Protein AF-A0A926WD84-F1 (afdb_monomer_lite)

Secondary structure (DSSP, 8-state):
---TT-EEEEEE-SSEEEEEEE--SS-PPPEEEEGGGHHHHHHHHHHHHHHTT--EEE-TTTGGG---

Foldseek 3Di:
DDPPDWAWEWDADPFWIKIFIPDDPDDTDIDIDGNVCVVVVVVVRVVVCVVVVHYYHYCHVVVVPPDD

St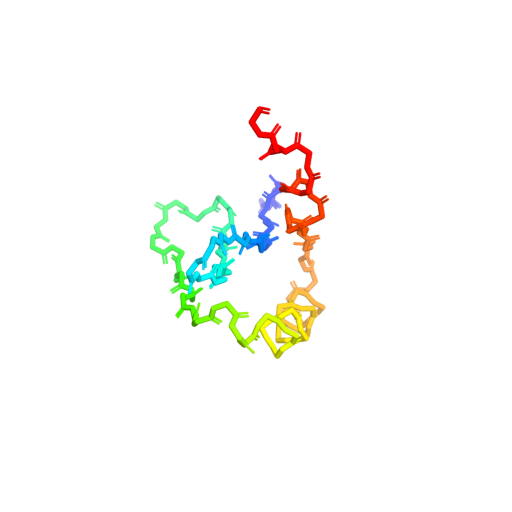ructure (mmCIF, N/CA/C/O backbone):
data_AF-A0A926WD84-F1
#
_entry.id   AF-A0A926WD84-F1
#
loop_
_atom_site.group_PDB
_atom_site.id
_atom_site.type_symbol
_atom_site.label_atom_id
_atom_site.label_alt_id
_atom_site.label_comp_id
_atom_site.label_asym_id
_atom_site.label_entity_id
_atom_site.label_seq_id
_atom_site.pdbx_PDB_ins_code
_atom_site.Cartn_x
_atom_site.Cartn_y
_atom_site.Cartn_z
_atom_site.occupancy
_atom_site.B_iso_or_equiv
_atom_site.auth_seq_id
_atom_site.auth_comp_id
_atom_site.auth_asym_id
_atom_site.auth_atom_id
_atom_site.pdbx_PDB_model_num
ATOM 1 N N . MET A 1 1 ? 15.571 7.948 -21.539 1.00 39.28 1 MET A N 1
ATOM 2 C CA . MET A 1 1 ? 15.395 8.836 -20.371 1.00 39.28 1 MET A CA 1
ATOM 3 C C . MET A 1 1 ? 14.867 7.981 -19.235 1.00 39.28 1 MET A C 1
ATOM 5 O O . MET A 1 1 ? 13.725 7.548 -19.287 1.00 39.28 1 MET A O 1
ATOM 9 N N . THR A 1 2 ? 15.732 7.593 -18.305 1.00 42.09 2 THR A N 1
ATOM 10 C CA . THR A 1 2 ? 15.376 6.739 -17.168 1.00 4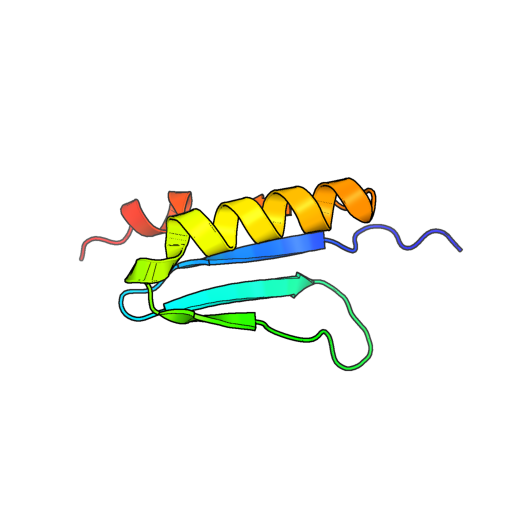2.09 2 THR A CA 1
ATOM 11 C C . THR A 1 2 ? 14.584 7.572 -16.162 1.00 42.09 2 THR A C 1
ATOM 13 O O . THR A 1 2 ? 15.084 8.580 -15.673 1.00 42.09 2 THR A O 1
ATOM 16 N N . ASN A 1 3 ? 13.333 7.176 -15.903 1.00 47.25 3 ASN A N 1
ATOM 17 C CA . ASN A 1 3 ? 12.459 7.753 -14.878 1.00 47.25 3 ASN A CA 1
ATOM 18 C C . ASN A 1 3 ? 13.088 7.524 -13.498 1.00 47.25 3 ASN A C 1
ATOM 20 O O . ASN A 1 3 ? 12.796 6.541 -12.819 1.00 47.25 3 ASN A O 1
ATOM 24 N N . GLN A 1 4 ? 14.005 8.403 -13.104 1.00 51.38 4 GLN A N 1
ATOM 25 C CA . GLN A 1 4 ? 14.633 8.351 -11.795 1.00 51.38 4 GLN A CA 1
ATOM 26 C C . GLN A 1 4 ? 13.602 8.802 -10.748 1.00 51.38 4 GLN A C 1
ATOM 28 O O . GLN A 1 4 ? 13.358 9.994 -10.551 1.00 51.38 4 GLN A O 1
ATOM 33 N N . ASN A 1 5 ? 13.013 7.797 -10.088 1.00 66.56 5 ASN A N 1
ATOM 34 C CA . ASN A 1 5 ? 12.273 7.839 -8.816 1.00 66.56 5 ASN A CA 1
ATOM 35 C C . ASN A 1 5 ? 10.736 7.787 -8.898 1.00 66.56 5 ASN A C 1
ATOM 37 O O . ASN A 1 5 ? 10.070 8.467 -8.122 1.00 66.56 5 ASN A O 1
ATOM 41 N N . ALA A 1 6 ? 10.156 6.974 -9.785 1.00 76.44 6 ALA A N 1
ATOM 42 C CA . ALA A 1 6 ? 8.756 6.569 -9.615 1.00 76.44 6 ALA A CA 1
ATOM 43 C C . ALA A 1 6 ? 8.670 5.443 -8.564 1.00 76.44 6 ALA A C 1
ATOM 45 O O . ALA A 1 6 ? 9.409 4.462 -8.656 1.00 76.44 6 ALA A O 1
ATOM 46 N N . SER A 1 7 ? 7.771 5.564 -7.585 1.00 84.88 7 SER A N 1
ATOM 47 C CA . SER A 1 7 ? 7.556 4.564 -6.527 1.00 84.88 7 SER A CA 1
ATOM 48 C C . SER A 1 7 ? 6.072 4.326 -6.283 1.00 84.88 7 SER A C 1
ATOM 50 O O . SER A 1 7 ? 5.233 5.164 -6.610 1.00 84.88 7 SER A O 1
ATOM 52 N N . TYR A 1 8 ? 5.741 3.180 -5.701 1.00 88.19 8 TYR A N 1
ATOM 53 C CA . TYR A 1 8 ? 4.452 2.981 -5.050 1.00 88.19 8 TYR A CA 1
ATOM 54 C C . TYR A 1 8 ? 4.577 3.335 -3.575 1.00 88.19 8 TYR A C 1
ATOM 56 O O . TYR A 1 8 ? 5.615 3.072 -2.973 1.00 88.19 8 TYR A O 1
ATOM 64 N N . SER A 1 9 ? 3.525 3.894 -2.994 1.00 89.25 9 SER A N 1
ATOM 65 C CA . SER A 1 9 ? 3.483 4.262 -1.582 1.00 89.25 9 SER A CA 1
ATOM 66 C C . SER A 1 9 ? 2.177 3.800 -0.954 1.00 89.25 9 SER A C 1
ATOM 68 O O . SER A 1 9 ? 1.112 3.979 -1.550 1.00 89.25 9 SER A O 1
ATOM 70 N N . VAL A 1 10 ? 2.265 3.208 0.238 1.00 89.19 10 VAL A N 1
ATOM 71 C CA . VAL A 1 10 ? 1.113 2.767 1.036 1.00 89.19 10 VAL A CA 1
ATOM 72 C C . VAL A 1 10 ? 1.001 3.634 2.280 1.00 89.19 10 VAL A C 1
ATOM 74 O O . VAL A 1 10 ? 1.944 3.705 3.068 1.00 89.19 10 VAL A O 1
ATOM 77 N N . TYR A 1 11 ? -0.163 4.248 2.462 1.00 88.50 11 TYR A N 1
ATOM 78 C CA . TYR A 1 11 ? -0.534 5.039 3.632 1.00 88.50 11 TYR A CA 1
ATOM 79 C C . TYR A 1 11 ? -1.626 4.315 4.404 1.00 88.50 11 TYR A C 1
ATOM 81 O O . TYR A 1 11 ? -2.496 3.675 3.811 1.00 88.50 11 TYR A O 1
ATOM 89 N N . LEU A 1 12 ? -1.568 4.409 5.725 1.00 87.81 12 LEU A N 1
ATOM 90 C CA . LEU A 1 12 ? -2.659 4.008 6.600 1.00 87.81 12 LEU A CA 1
ATOM 91 C C . LEU A 1 12 ? -3.316 5.281 7.127 1.00 87.81 12 LEU A C 1
ATOM 93 O O . LEU A 1 12 ? -2.775 6.366 6.987 1.00 87.81 12 LEU A O 1
ATOM 97 N N . SER A 1 13 ? -4.524 5.149 7.637 1.00 84.94 13 SER A N 1
ATOM 98 C CA . SER A 1 13 ? -5.201 6.149 8.447 1.00 84.94 13 SER A CA 1
ATOM 99 C C . SER A 1 13 ? -6.169 5.401 9.361 1.00 84.94 13 SER A C 1
ATOM 101 O O . SER A 1 13 ? -6.332 4.180 9.248 1.00 84.94 13 SER A O 1
ATOM 103 N N . ASN A 1 14 ? -6.892 6.129 10.212 1.00 83.62 14 ASN A N 1
ATOM 104 C CA . ASN A 1 14 ? -7.907 5.544 11.094 1.00 83.62 14 ASN A CA 1
ATOM 105 C C . ASN A 1 14 ? -9.097 4.907 10.353 1.00 83.62 14 ASN A C 1
ATOM 107 O O . ASN A 1 14 ? -9.868 4.177 10.966 1.00 83.62 14 ASN A O 1
ATOM 111 N N . PHE A 1 15 ? -9.280 5.183 9.057 1.00 84.31 15 PHE A N 1
ATOM 112 C CA . PHE A 1 15 ? -10.476 4.758 8.315 1.00 84.31 15 PHE A CA 1
ATOM 113 C C . PHE A 1 15 ? -10.157 4.030 7.010 1.00 84.31 15 PHE A C 1
ATOM 115 O O . PHE A 1 15 ? -10.926 3.172 6.564 1.00 84.31 15 PHE A O 1
ATOM 122 N N . ALA A 1 16 ? -9.009 4.333 6.410 1.00 88.19 16 ALA A N 1
ATOM 123 C CA . ALA A 1 16 ? -8.636 3.837 5.099 1.00 88.19 16 ALA A CA 1
ATOM 124 C C . ALA A 1 16 ? -7.155 3.462 5.008 1.00 88.19 16 ALA A C 1
ATOM 126 O O . ALA A 1 16 ? -6.314 3.968 5.746 1.00 88.19 16 ALA A O 1
ATOM 127 N N . VAL A 1 17 ? -6.856 2.590 4.053 1.00 88.50 17 VAL A N 1
ATOM 128 C CA . VAL A 1 17 ? -5.522 2.355 3.510 1.00 88.50 17 VAL A CA 1
ATOM 129 C C . VAL A 1 17 ? -5.505 2.876 2.076 1.00 88.50 17 VAL A C 1
ATOM 131 O O . VAL A 1 17 ? -6.433 2.620 1.302 1.00 88.50 17 VAL A O 1
ATOM 134 N N . GLU A 1 18 ? -4.456 3.605 1.722 1.00 90.81 18 GLU A N 1
ATOM 135 C CA . GLU A 1 18 ? -4.291 4.199 0.401 1.00 90.81 18 GLU A CA 1
ATOM 136 C C . GLU A 1 18 ? -3.026 3.665 -0.260 1.00 90.81 18 GLU A C 1
ATOM 138 O O . GLU A 1 18 ? -1.953 3.687 0.336 1.00 90.81 18 GLU A O 1
ATOM 143 N N . LEU A 1 19 ? -3.139 3.225 -1.508 1.00 89.75 19 LEU A N 1
ATOM 144 C CA . LEU A 1 19 ? -2.014 2.897 -2.375 1.00 89.75 19 LEU A CA 1
ATOM 145 C C . LEU A 1 19 ? -1.983 3.908 -3.518 1.00 89.75 19 LEU A C 1
ATOM 147 O O . LEU A 1 19 ? -2.955 4.048 -4.263 1.00 89.75 19 LEU A O 1
ATOM 151 N N . ARG A 1 20 ? -0.853 4.592 -3.681 1.00 88.31 20 ARG A N 1
ATOM 152 C CA . ARG A 1 20 ? -0.661 5.590 -4.737 1.00 88.31 20 ARG A CA 1
ATOM 153 C C . ARG A 1 20 ? 0.686 5.431 -5.424 1.00 88.31 20 ARG A C 1
ATOM 155 O O . ARG A 1 20 ? 1.629 4.896 -4.847 1.00 88.31 20 ARG A O 1
ATOM 162 N N . ARG A 1 21 ? 0.768 5.893 -6.670 1.00 86.25 21 ARG A N 1
ATOM 163 C CA . ARG A 1 21 ? 2.021 5.984 -7.424 1.00 86.25 21 ARG A CA 1
ATOM 164 C C . ARG A 1 21 ? 2.571 7.402 -7.300 1.00 86.25 21 ARG A C 1
ATOM 166 O O . ARG A 1 21 ? 1.929 8.345 -7.752 1.00 86.25 21 ARG A O 1
ATOM 173 N N . GLU A 1 22 ? 3.751 7.541 -6.718 1.00 77.50 22 GLU A N 1
ATOM 174 C CA . GLU A 1 22 ? 4.459 8.815 -6.593 1.00 77.50 22 GLU A CA 1
ATOM 175 C C . GLU A 1 22 ? 5.116 9.198 -7.931 1.00 77.50 22 GLU A C 1
ATOM 177 O O . GLU A 1 22 ? 5.655 8.338 -8.638 1.00 77.50 22 GLU A O 1
ATOM 182 N N . LYS A 1 23 ? 5.071 10.496 -8.270 1.00 70.69 23 LYS A N 1
ATOM 183 C CA . LYS A 1 23 ? 5.587 11.096 -9.522 1.00 70.69 23 LYS A CA 1
ATOM 184 C C . LYS A 1 23 ? 4.986 10.526 -10.814 1.00 70.69 23 LYS A C 1
ATOM 186 O O . LYS A 1 23 ? 5.687 10.012 -11.684 1.00 70.69 23 LYS A O 1
ATOM 191 N N . SER A 1 24 ? 3.673 10.662 -10.964 1.00 56.59 24 SER A N 1
ATOM 192 C CA . SER A 1 24 ? 3.015 10.550 -12.266 1.00 56.59 24 SER A CA 1
ATOM 193 C C . SER A 1 24 ? 2.594 11.950 -12.700 1.00 56.59 24 SER 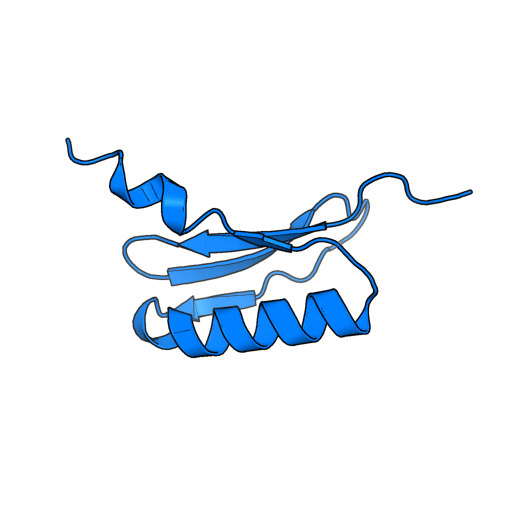A C 1
ATOM 195 O O . SER A 1 24 ? 1.660 12.495 -12.120 1.00 56.59 24 SER A O 1
ATOM 197 N N . ASP A 1 25 ? 3.267 12.529 -13.701 1.00 57.25 25 ASP A N 1
ATOM 198 C CA . ASP A 1 25 ? 2.951 13.869 -14.238 1.00 57.25 25 ASP A CA 1
ATOM 199 C C . ASP A 1 25 ? 1.508 13.981 -14.772 1.00 57.25 25 ASP A C 1
ATOM 201 O O . ASP A 1 25 ? 1.001 15.077 -14.981 1.00 57.25 25 ASP A O 1
ATOM 205 N N . PHE A 1 26 ? 0.809 12.854 -14.929 1.00 49.38 26 PHE A N 1
ATOM 206 C CA . PHE A 1 26 ? -0.632 12.774 -15.144 1.00 49.38 26 PHE A CA 1
ATOM 207 C C . PHE A 1 26 ? -1.224 11.605 -14.345 1.00 49.38 26 PHE A C 1
ATOM 209 O O . PHE A 1 26 ? -0.691 10.498 -14.381 1.00 49.38 26 PHE A O 1
ATOM 216 N N . SER A 1 27 ? -2.328 11.850 -13.630 1.00 54.41 27 SER A N 1
ATOM 217 C CA . SER A 1 27 ? -3.314 10.850 -13.175 1.00 54.41 27 SER A CA 1
ATOM 218 C C . SER A 1 27 ? -2.761 9.490 -12.703 1.00 54.41 27 SER A C 1
ATOM 220 O O . SER A 1 27 ? -3.101 8.443 -13.259 1.00 54.41 27 SER A O 1
ATOM 222 N N . GLY A 1 28 ? -1.907 9.467 -11.678 1.00 61.06 28 GLY A N 1
ATOM 223 C CA . GLY A 1 28 ? -1.617 8.211 -10.985 1.00 61.06 28 GLY A CA 1
ATOM 224 C C 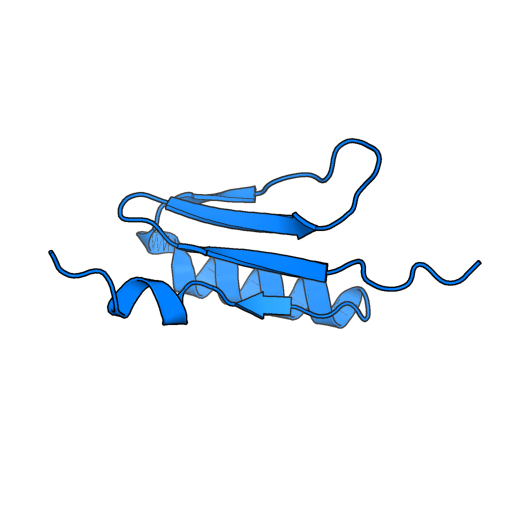. GLY A 1 28 ? -2.902 7.686 -10.338 1.00 61.06 28 GLY A C 1
ATOM 225 O O . GLY A 1 28 ? -3.477 8.372 -9.499 1.00 61.06 28 GLY A O 1
ATOM 226 N N . ALA A 1 29 ? -3.379 6.505 -10.739 1.00 71.25 29 ALA A N 1
ATOM 227 C CA . ALA A 1 29 ? -4.554 5.899 -10.116 1.00 71.25 29 ALA A CA 1
ATOM 228 C C . ALA A 1 29 ? -4.268 5.633 -8.628 1.00 71.25 29 ALA A C 1
ATOM 230 O O . ALA A 1 29 ? -3.288 4.965 -8.288 1.00 71.25 29 ALA A O 1
ATOM 231 N N . GLN A 1 30 ? -5.114 6.181 -7.757 1.00 83.25 30 GLN A N 1
ATOM 232 C CA . GLN A 1 30 ? -5.086 5.955 -6.317 1.00 83.25 30 GLN A CA 1
ATOM 233 C C . GLN A 1 30 ? -6.097 4.860 -5.983 1.00 83.25 30 GLN A C 1
ATOM 235 O O . GLN A 1 30 ? -7.260 4.937 -6.379 1.00 83.25 30 GLN A O 1
ATOM 240 N N . LEU A 1 31 ? -5.654 3.838 -5.257 1.00 87.44 31 LEU A N 1
ATOM 241 C CA . LEU A 1 31 ? -6.535 2.828 -4.689 1.00 87.44 31 LEU A CA 1
ATOM 242 C 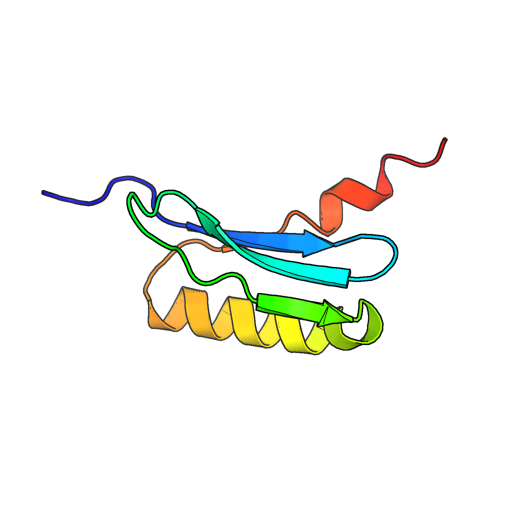C . LEU A 1 31 ? -6.768 3.172 -3.218 1.00 87.44 31 LEU A C 1
ATOM 244 O O . LEU A 1 31 ? -5.821 3.188 -2.437 1.00 87.44 31 LEU A O 1
ATOM 248 N N . VAL A 1 32 ? -8.023 3.416 -2.844 1.00 89.06 32 VAL A N 1
ATOM 249 C CA . VAL A 1 32 ? -8.435 3.671 -1.457 1.00 89.06 32 VAL A CA 1
ATOM 250 C C . VAL A 1 32 ? -9.336 2.530 -1.004 1.00 89.06 32 VAL A C 1
ATOM 252 O O . VAL A 1 32 ? -10.297 2.180 -1.688 1.00 89.06 32 VAL A O 1
ATOM 255 N N . CYS A 1 33 ? -9.017 1.915 0.130 1.00 88.62 33 CYS A N 1
ATOM 256 C CA . CYS A 1 33 ? -9.772 0.802 0.708 1.00 88.62 33 CYS A CA 1
ATOM 257 C C . CYS A 1 33 ? -9.996 1.031 2.204 1.00 88.62 33 CYS A C 1
ATOM 259 O O . CYS A 1 33 ? -9.257 1.777 2.833 1.00 88.62 33 CYS A O 1
ATOM 261 N N . SER A 1 34 ? -10.979 0.351 2.801 1.00 89.94 34 SER A N 1
ATOM 262 C CA . SER A 1 34 ? -11.161 0.359 4.261 1.00 89.94 34 SER A CA 1
ATOM 263 C C . SER A 1 34 ? -9.898 -0.130 4.980 1.00 89.94 34 SER A C 1
ATOM 265 O O . SER A 1 34 ? -9.253 -1.074 4.516 1.00 89.94 34 SER A O 1
ATOM 267 N N . GLN A 1 35 ? -9.592 0.448 6.146 1.00 87.00 35 GLN A N 1
ATOM 268 C CA . GLN A 1 35 ? -8.473 0.043 7.008 1.00 87.00 35 GLN A CA 1
ATOM 269 C C . GLN A 1 35 ? -8.455 -1.472 7.297 1.00 87.00 35 GLN A C 1
ATOM 271 O O . GLN A 1 35 ? -7.394 -2.095 7.297 1.00 87.00 35 GLN A O 1
ATOM 276 N N . ASN A 1 36 ? -9.631 -2.101 7.429 1.00 89.62 36 ASN A N 1
ATOM 277 C CA . ASN A 1 36 ? -9.781 -3.550 7.642 1.00 89.62 36 ASN A CA 1
ATOM 278 C C . ASN A 1 36 ? -9.205 -4.402 6.495 1.00 89.62 36 ASN A C 1
ATOM 280 O O . ASN A 1 36 ? -9.004 -5.606 6.642 1.00 89.62 36 ASN A O 1
ATOM 284 N N . SER A 1 37 ? -8.943 -3.788 5.340 1.00 89.31 37 SER A N 1
ATOM 285 C CA . SER A 1 37 ? -8.329 -4.432 4.178 1.00 89.31 37 SER A CA 1
ATOM 286 C C . SER A 1 37 ? -6.809 -4.266 4.128 1.00 89.31 37 SER A C 1
ATOM 288 O O . SER A 1 37 ? -6.208 -4.720 3.158 1.00 89.31 37 SER A O 1
ATOM 290 N N . TYR A 1 38 ? -6.174 -3.666 5.146 1.00 87.88 38 TYR A N 1
ATOM 291 C CA . TYR A 1 38 ? -4.740 -3.350 5.159 1.00 87.88 38 TYR A CA 1
ATOM 292 C C . TYR A 1 38 ? -3.855 -4.516 4.705 1.00 87.88 38 TYR A C 1
ATOM 294 O O . TYR A 1 38 ? -3.078 -4.352 3.770 1.00 87.88 38 TYR A O 1
ATOM 302 N N . ALA A 1 39 ? -4.015 -5.706 5.292 1.00 90.44 39 ALA A N 1
ATOM 303 C CA . ALA A 1 39 ? -3.194 -6.866 4.939 1.00 90.44 39 ALA A CA 1
ATOM 304 C C . ALA A 1 39 ? -3.323 -7.254 3.453 1.00 90.44 39 ALA A C 1
ATOM 306 O O . ALA A 1 39 ? -2.326 -7.539 2.795 1.00 90.44 39 ALA A O 1
ATOM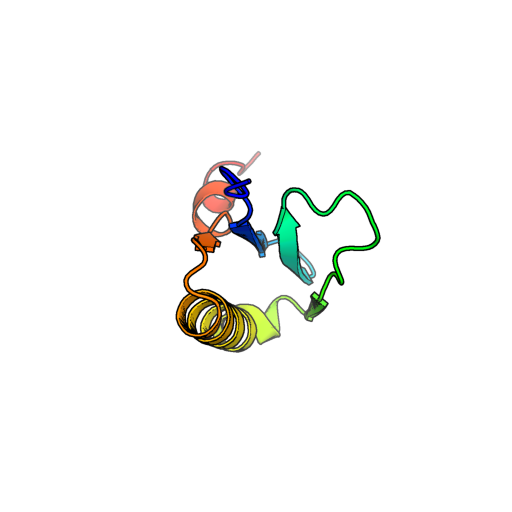 307 N N . LYS A 1 40 ? -4.544 -7.204 2.903 1.00 91.56 40 LYS A N 1
ATOM 308 C CA . LYS A 1 40 ? -4.811 -7.514 1.489 1.00 91.56 40 LYS A CA 1
ATOM 309 C C . LYS A 1 40 ? -4.241 -6.442 0.561 1.00 91.56 40 LYS A C 1
ATOM 311 O O . LYS A 1 40 ? -3.692 -6.764 -0.487 1.00 91.56 40 LYS A O 1
ATOM 316 N N . VAL A 1 41 ? -4.364 -5.173 0.948 1.00 90.75 41 VAL A N 1
ATOM 317 C CA . VAL A 1 41 ? -3.854 -4.038 0.168 1.00 90.75 41 VAL A CA 1
ATOM 318 C C . VAL A 1 41 ? -2.332 -4.009 0.173 1.00 90.75 41 VAL A C 1
ATOM 320 O O . VAL A 1 41 ? -1.741 -3.769 -0.874 1.00 90.75 41 VAL A O 1
ATOM 323 N N . LEU A 1 42 ? -1.695 -4.319 1.303 1.00 91.12 42 LEU A N 1
ATOM 324 C CA . LEU A 1 42 ? -0.243 -4.447 1.382 1.00 91.12 42 LEU A CA 1
ATOM 325 C C . LEU A 1 42 ? 0.259 -5.575 0.474 1.00 91.12 42 LEU A C 1
ATOM 327 O O . LEU A 1 42 ? 1.138 -5.334 -0.346 1.00 91.12 42 LEU A O 1
ATOM 331 N N . GLN A 1 43 ? -0.355 -6.760 0.541 1.00 94.31 43 GLN A N 1
ATOM 332 C CA . GLN A 1 43 ? 0.001 -7.886 -0.329 1.00 94.31 43 GLN A CA 1
ATOM 333 C C . GLN A 1 43 ? -0.157 -7.532 -1.818 1.00 94.31 43 GLN A C 1
ATOM 335 O O . GLN A 1 43 ? 0.699 -7.857 -2.642 1.00 94.31 43 GLN A O 1
ATOM 340 N N . PHE A 1 44 ? -1.245 -6.842 -2.174 1.00 92.62 44 PHE A N 1
ATOM 341 C CA . PHE A 1 44 ? -1.451 -6.348 -3.533 1.00 92.62 44 PHE A CA 1
ATOM 342 C C . PHE A 1 44 ? -0.373 -5.335 -3.944 1.00 92.62 44 PHE A C 1
ATOM 344 O O . PHE A 1 44 ? 0.161 -5.428 -5.048 1.00 92.62 44 PHE A O 1
ATOM 351 N N . ALA A 1 45 ? -0.029 -4.391 -3.066 1.00 91.56 45 ALA A N 1
ATOM 352 C CA . ALA A 1 45 ? 0.986 -3.377 -3.323 1.00 91.56 45 ALA A CA 1
ATOM 353 C C . ALA A 1 45 ? 2.381 -3.987 -3.520 1.00 91.56 45 ALA A C 1
ATOM 355 O O . ALA A 1 45 ? 3.098 -3.575 -4.430 1.00 91.56 45 ALA A O 1
ATOM 356 N N . GLU A 1 46 ? 2.750 -4.988 -2.719 1.00 93.38 46 GLU A N 1
ATOM 357 C CA . GLU A 1 46 ? 4.007 -5.737 -2.849 1.00 93.38 46 GLU A CA 1
ATOM 358 C C . GLU A 1 46 ? 4.081 -6.475 -4.188 1.00 93.38 46 GLU A C 1
ATOM 360 O O . GLU A 1 46 ? 5.065 -6.338 -4.918 1.00 93.38 46 GLU A O 1
ATOM 365 N N . ALA A 1 47 ? 3.016 -7.195 -4.556 1.00 94.44 47 ALA A N 1
ATOM 366 C CA . ALA A 1 47 ? 2.936 -7.891 -5.838 1.00 94.44 47 ALA A CA 1
ATOM 367 C C . ALA A 1 47 ? 2.992 -6.917 -7.027 1.00 94.44 47 ALA A C 1
ATOM 369 O O . ALA A 1 47 ? 3.680 -7.177 -8.017 1.00 94.44 47 ALA A O 1
ATOM 370 N N . LEU A 1 48 ? 2.303 -5.776 -6.924 1.00 90.19 48 LEU A N 1
ATOM 371 C CA . LEU A 1 48 ? 2.299 -4.739 -7.952 1.00 90.19 48 LEU A CA 1
ATOM 372 C C . LEU A 1 48 ? 3.683 -4.102 -8.115 1.00 90.19 48 LEU A C 1
ATOM 374 O O . LEU A 1 48 ? 4.172 -3.984 -9.238 1.00 90.19 48 LEU A O 1
ATOM 378 N N . ALA A 1 49 ? 4.321 -3.716 -7.011 1.00 89.69 49 ALA A N 1
ATOM 379 C CA . ALA A 1 49 ? 5.653 -3.126 -7.007 1.00 89.69 49 ALA A CA 1
ATOM 380 C C . ALA A 1 49 ? 6.692 -4.091 -7.592 1.00 89.69 49 ALA A C 1
ATOM 382 O O . ALA A 1 49 ? 7.455 -3.704 -8.478 1.00 89.69 49 ALA A O 1
ATOM 383 N N . HIS A 1 50 ? 6.644 -5.365 -7.188 1.00 92.38 50 HIS A N 1
ATOM 384 C CA . HIS A 1 50 ? 7.497 -6.416 -7.738 1.00 92.38 50 HIS A CA 1
ATOM 385 C C . HIS A 1 50 ? 7.281 -6.598 -9.247 1.00 92.38 50 HIS A C 1
ATOM 387 O O . HIS A 1 50 ? 8.236 -6.549 -10.015 1.00 92.38 50 HIS A O 1
ATOM 393 N N . SER A 1 51 ? 6.026 -6.720 -9.694 1.00 92.00 51 SER A N 1
ATOM 394 C CA . SER A 1 51 ? 5.690 -6.889 -11.115 1.00 92.00 51 SER A CA 1
ATOM 395 C C . SER A 1 51 ? 6.113 -5.708 -11.991 1.00 92.00 51 SER A C 1
ATOM 397 O O . SER A 1 51 ? 6.281 -5.882 -13.199 1.00 92.00 51 SER A O 1
ATOM 399 N N . LYS A 1 52 ? 6.216 -4.505 -11.422 1.00 87.50 52 LYS A N 1
ATOM 400 C CA . LYS A 1 52 ? 6.619 -3.293 -12.142 1.00 87.50 52 LYS A CA 1
ATOM 401 C C . LYS A 1 52 ? 8.096 -2.955 -11.974 1.00 87.50 52 LYS A C 1
ATOM 403 O O . LYS A 1 52 ? 8.514 -1.946 -12.529 1.00 87.50 52 LYS A O 1
ATOM 408 N N . GLU A 1 53 ? 8.851 -3.763 -11.227 1.00 89.19 53 GLU A N 1
ATOM 409 C CA . GLU A 1 53 ? 10.240 -3.477 -10.843 1.00 89.19 53 GLU A CA 1
ATOM 410 C C . GLU A 1 53 ? 10.380 -2.072 -10.226 1.00 89.19 53 GLU A C 1
ATOM 412 O O . GLU A 1 53 ? 11.342 -1.340 -10.460 1.00 89.19 53 GLU A O 1
ATOM 417 N N . MET A 1 54 ? 9.371 -1.673 -9.446 1.00 88.12 54 MET A N 1
ATOM 418 C CA . MET A 1 54 ? 9.285 -0.362 -8.810 1.00 88.12 54 MET A CA 1
ATOM 419 C C . MET A 1 54 ? 9.431 -0.494 -7.293 1.00 88.12 54 MET A C 1
ATOM 421 O O . MET A 1 54 ? 8.929 -1.453 -6.707 1.00 88.12 54 MET A O 1
ATOM 425 N N . PRO A 1 55 ? 10.068 0.475 -6.620 1.00 89.56 55 PRO A N 1
ATOM 426 C CA . PRO A 1 55 ? 10.149 0.473 -5.168 1.00 89.56 55 PRO A CA 1
ATOM 427 C C . PRO A 1 55 ? 8.770 0.697 -4.532 1.00 89.56 55 PRO A C 1
ATOM 429 O O . PRO A 1 55 ? 7.966 1.490 -5.031 1.00 89.56 55 PRO A O 1
ATOM 432 N N . LEU A 1 56 ? 8.534 0.033 -3.398 1.00 89.88 56 LEU A N 1
ATOM 433 C CA . LEU A 1 56 ? 7.369 0.225 -2.536 1.00 89.88 56 LEU A CA 1
ATOM 434 C C . LEU A 1 56 ? 7.787 0.921 -1.238 1.00 89.88 56 LEU A C 1
ATOM 436 O O . LEU A 1 56 ? 8.632 0.418 -0.501 1.00 89.88 56 LEU A O 1
ATOM 440 N N . GLN A 1 57 ? 7.172 2.058 -0.939 1.00 89.75 57 GLN A N 1
ATOM 441 C CA . GLN A 1 57 ? 7.347 2.795 0.305 1.00 89.75 57 GLN A CA 1
ATOM 442 C C . GLN A 1 57 ? 6.164 2.505 1.225 1.00 89.75 57 GLN A C 1
ATOM 444 O O . GLN A 1 57 ? 5.022 2.859 0.935 1.00 89.75 57 GLN A O 1
ATOM 449 N N . ASN A 1 58 ? 6.429 1.841 2.344 1.00 87.88 58 ASN A N 1
ATOM 450 C CA . ASN A 1 58 ? 5.400 1.537 3.324 1.00 87.88 58 ASN A CA 1
ATOM 451 C C . ASN A 1 58 ? 5.417 2.577 4.456 1.00 87.88 58 ASN A C 1
ATOM 453 O O . ASN A 1 58 ? 6.253 2.506 5.358 1.00 87.88 58 ASN A O 1
ATOM 457 N N . TYR A 1 59 ? 4.485 3.530 4.416 1.00 84.81 59 TYR A N 1
ATOM 458 C CA . TYR A 1 59 ? 4.350 4.571 5.437 1.00 84.81 59 TYR A CA 1
ATOM 459 C C . TYR A 1 59 ? 3.443 4.172 6.605 1.00 84.81 59 TYR A C 1
ATOM 461 O O . TYR A 1 59 ? 3.353 4.906 7.586 1.00 84.81 59 TYR A O 1
ATOM 469 N N . THR A 1 60 ? 2.832 2.985 6.573 1.00 76.62 60 THR A N 1
ATOM 470 C CA . THR A 1 60 ? 1.936 2.525 7.649 1.00 76.62 60 THR A CA 1
ATOM 471 C C . THR A 1 60 ? 2.674 2.252 8.959 1.00 76.62 60 THR A C 1
ATOM 473 O O . THR A 1 60 ? 2.084 2.292 10.036 1.00 76.62 60 THR A O 1
ATOM 476 N N . GLN A 1 61 ? 3.986 2.004 8.894 1.00 66.12 61 GLN A N 1
ATOM 477 C CA . GLN A 1 61 ? 4.814 1.770 10.077 1.00 66.12 61 GLN A CA 1
ATOM 478 C C . GLN A 1 61 ? 5.165 3.062 10.831 1.00 66.12 61 GLN A C 1
ATOM 480 O O . GLN A 1 61 ? 5.506 2.991 12.012 1.00 66.12 61 GLN A O 1
ATOM 485 N N . PHE A 1 62 ? 5.058 4.229 10.184 1.00 56.22 62 PHE A N 1
ATOM 486 C CA . PHE A 1 62 ? 5.400 5.522 10.784 1.00 56.22 62 PHE A CA 1
ATOM 487 C C . PHE A 1 62 ? 4.232 6.162 11.551 1.00 56.22 62 PHE A C 1
ATOM 489 O O . PHE A 1 62 ? 4.478 6.972 12.442 1.00 56.22 62 PHE A O 1
ATOM 496 N N . GLU A 1 63 ? 2.982 5.764 11.292 1.00 51.12 63 GLU A N 1
ATOM 497 C CA . GLU A 1 63 ? 1.811 6.324 11.988 1.00 51.12 63 GLU A CA 1
ATOM 498 C C . GLU A 1 63 ? 1.667 5.870 13.446 1.00 51.12 63 GLU A C 1
ATOM 500 O O . GLU A 1 63 ? 1.045 6.569 14.239 1.00 51.12 63 GLU A O 1
ATOM 505 N N . ARG A 1 64 ? 2.328 4.779 13.866 1.00 48.34 64 ARG A N 1
ATOM 506 C CA . ARG A 1 64 ? 2.367 4.377 15.289 1.00 48.34 64 ARG A CA 1
ATOM 507 C C . ARG A 1 64 ? 3.140 5.347 16.204 1.00 48.34 64 ARG A C 1
ATOM 509 O O . ARG A 1 64 ? 3.330 5.039 17.374 1.00 48.34 64 ARG A O 1
ATOM 516 N N . ARG A 1 65 ? 3.628 6.486 15.694 1.00 43.66 65 ARG A N 1
ATOM 517 C CA . ARG A 1 65 ? 4.363 7.502 16.470 1.00 43.66 65 ARG A CA 1
ATOM 518 C C . ARG A 1 65 ? 3.634 8.834 16.667 1.00 43.66 65 ARG A C 1
ATOM 520 O O . ARG A 1 65 ? 4.207 9.705 17.311 1.00 43.66 65 ARG A O 1
ATOM 527 N N . TYR A 1 66 ? 2.400 8.983 16.190 1.00 43.16 66 TYR A N 1
ATOM 528 C CA . TYR A 1 66 ? 1.547 10.121 16.550 1.00 43.16 66 TYR A CA 1
ATOM 529 C C . TYR A 1 66 ? 0.372 9.640 17.405 1.00 43.16 66 TYR A C 1
ATOM 531 O O . TYR A 1 66 ? -0.780 9.659 16.983 1.00 43.16 66 TYR A O 1
ATOM 539 N N . GLU A 1 67 ? 0.686 9.178 18.615 1.00 37.72 67 GLU A N 1
ATOM 540 C CA . GLU A 1 67 ? -0.263 9.243 19.727 1.00 37.72 67 GLU A CA 1
ATOM 541 C C . GLU A 1 67 ? -0.070 10.614 20.398 1.00 37.72 67 GLU A C 1
ATOM 543 O O . GLU A 1 67 ? 1.067 11.044 20.595 1.00 37.72 67 GLU A O 1
ATOM 548 N N . TYR A 1 68 ? -1.194 11.305 20.609 1.00 43.41 68 TYR A N 1
ATOM 549 C CA . TYR A 1 68 ? -1.364 12.698 21.043 1.00 43.41 68 TYR A CA 1
ATOM 550 C C . TYR A 1 68 ? -0.477 13.168 22.202 1.00 43.41 68 TYR A C 1
ATOM 552 O O . TYR A 1 68 ? -0.347 12.421 23.196 1.00 43.41 68 TYR A O 1
#

Sequence (68 aa):
MTNQNASYSVYLSNFAVELRREKSDFSGAQLVCSQNSYAKVLQFAEALAHSKEMPLQNYTQFERRYEY

Radius of gyration: 12.69 Å; chains: 1; bounding box: 27×22×41 Å

pLDDT: mean 77.84, std 17.33, range [37.72, 94.44]